Protein AF-A0A958JIK2-F1 (afdb_monomer)

Sequence (113 aa):
IDKKKDEFEKLRSAFDKQQGSLNEDALVQKQEELLQKERDIKRSFKDSQDALRRKNALMVQDLLKEMRRAVAAIGKEEGFTVILEKGSQAVLYADNSIDITDEVVKRFDNQTK

Mean predicted aligned error: 6.17 Å

pLDDT: mean 93.07, std 4.76, range [56.16, 97.88]

Nearest PDB structures (foldseek):
  4kqt-assembly1_A  TM=9.012E-01  e=1.266E-02  Caulobacter vibrioides CB15
  5mto-assembly1_A  TM=7.085E-01  e=3.980E+00  Homo sapiens
  8wjo-assembly1_B  TM=2.866E-01  e=7.594E+00  Saccharomyces cerevisiae S288C

Secondary structure (DSSP, 8-state):
-HHHHHHHHHHHHHHHHHGGGS-HHHHHHHHHHHHHHHHHHHHHHHHHHHHHHHHHHHHHHHHHHHHHHHHHHHHHHTT-S----TTSTT-S---GGG--HHHHHHHHHHHH-

Foldseek 3Di:
DVVLVVVLVVLVVVCVVCVVVDDPVVNVVSVVVSVVSVVVVVVVVVVVVVVVVVVVVVVVVVLVVLLVVLVVVCCVVVVPPDDDDPPPPVDPDDDCVPDCPVVSVVSSVVVVD

Solvent-accessible surface area (backbone atoms only — not comparable to full-atom values): 6710 Å² total; per-residue (Å²): 110,66,70,62,51,53,52,48,53,52,52,49,55,52,44,73,74,42,55,94,77,50,56,71,70,60,46,51,52,52,52,52,51,50,54,50,52,52,51,52,51,55,49,53,50,51,54,49,52,52,49,50,52,52,51,52,52,51,53,51,51,51,50,53,52,53,50,52,49,42,48,52,49,50,30,64,76,74,65,50,91,75,87,80,64,84,79,39,97,89,36,93,77,78,65,74,91,77,62,56,64,70,59,46,51,54,53,42,55,68,73,75,106

Structure (mmCIF, N/CA/C/O backbone):
data_AF-A0A958JIK2-F1
#
_entry.id   AF-A0A958JIK2-F1
#
loop_
_atom_site.group_PDB
_atom_site.id
_atom_site.type_symbol
_atom_site.label_atom_id
_atom_site.label_alt_id
_atom_site.label_comp_id
_atom_site.label_asym_id
_atom_site.label_entity_id
_atom_site.label_seq_id
_atom_site.pdbx_PDB_ins_code
_atom_site.Cartn_x
_atom_site.Cartn_y
_atom_site.Cartn_z
_atom_site.occupancy
_atom_site.B_iso_or_equiv
_atom_site.auth_seq_id
_atom_site.auth_comp_id
_atom_site.auth_asym_id
_atom_site.auth_atom_id
_atom_site.pdbx_PDB_model_num
ATOM 1 N N . ILE A 1 1 ? 11.209 6.727 -14.576 1.00 85.06 1 ILE A N 1
ATOM 2 C CA . ILE A 1 1 ? 11.218 5.526 -15.449 1.00 85.06 1 ILE A CA 1
ATOM 3 C C . ILE A 1 1 ? 10.952 5.931 -16.892 1.00 85.06 1 ILE A C 1
ATOM 5 O O . ILE A 1 1 ? 11.689 5.483 -17.758 1.00 85.06 1 ILE A O 1
ATOM 9 N N . ASP A 1 2 ? 10.022 6.858 -17.128 1.00 88.56 2 ASP A N 1
ATOM 10 C CA . ASP A 1 2 ? 9.653 7.333 -18.472 1.00 88.56 2 ASP A CA 1
ATOM 11 C C . ASP A 1 2 ? 10.837 7.876 -19.273 1.00 88.56 2 ASP A C 1
ATOM 13 O O . ASP A 1 2 ? 11.085 7.393 -20.366 1.00 88.56 2 ASP A O 1
ATOM 17 N N . LYS A 1 3 ? 11.687 8.727 -18.678 1.00 90.12 3 LYS A N 1
ATOM 18 C CA . LYS A 1 3 ? 12.921 9.195 -19.344 1.00 90.12 3 LYS A CA 1
ATOM 19 C C . LYS A 1 3 ? 13.819 8.053 -19.848 1.00 90.12 3 LYS A C 1
ATOM 21 O O . LYS A 1 3 ? 14.296 8.112 -20.972 1.00 90.12 3 LYS A O 1
ATOM 26 N N . LYS A 1 4 ? 14.008 6.992 -19.048 1.00 89.06 4 LYS A N 1
ATOM 27 C CA . LYS A 1 4 ? 14.814 5.821 -19.449 1.00 89.06 4 LYS A CA 1
ATOM 28 C C . LYS A 1 4 ? 14.149 5.046 -20.591 1.00 89.06 4 LYS A C 1
ATOM 30 O O . LYS A 1 4 ? 14.843 4.537 -21.461 1.00 89.06 4 LYS A O 1
ATOM 35 N N . LYS A 1 5 ? 12.815 4.958 -20.582 1.00 90.25 5 LYS A N 1
ATOM 36 C CA . LYS A 1 5 ? 12.029 4.327 -21.649 1.00 90.25 5 LYS A CA 1
ATOM 37 C C . LYS A 1 5 ? 12.120 5.135 -22.947 1.00 90.25 5 LYS A C 1
ATOM 39 O O . LYS A 1 5 ? 12.405 4.557 -23.986 1.00 90.25 5 LYS A O 1
ATOM 44 N N . ASP A 1 6 ? 11.977 6.454 -22.875 1.00 93.12 6 ASP A N 1
ATOM 45 C CA . ASP A 1 6 ? 12.076 7.348 -24.032 1.00 93.12 6 ASP A CA 1
ATOM 46 C C . ASP A 1 6 ? 13.481 7.333 -24.650 1.00 93.12 6 ASP A C 1
ATOM 48 O O . ASP A 1 6 ? 13.634 7.309 -25.871 1.00 93.12 6 ASP A O 1
ATOM 52 N N . GLU A 1 7 ? 14.523 7.329 -23.815 1.00 90.38 7 GLU A N 1
ATOM 53 C CA . GLU A 1 7 ? 15.913 7.178 -24.258 1.00 90.38 7 GLU A CA 1
ATOM 54 C C . GLU A 1 7 ? 16.153 5.820 -24.927 1.00 90.38 7 GLU A C 1
ATOM 56 O O . GLU A 1 7 ? 16.808 5.760 -25.968 1.00 90.38 7 GLU A O 1
ATOM 61 N N . PHE A 1 8 ? 15.596 4.741 -24.370 1.00 93.69 8 PHE A N 1
ATOM 62 C CA . PHE A 1 8 ? 15.681 3.406 -24.957 1.00 93.69 8 PHE A CA 1
ATOM 63 C C . PHE A 1 8 ? 14.982 3.322 -26.318 1.00 93.69 8 PHE A C 1
ATOM 65 O O . PHE A 1 8 ? 15.581 2.823 -27.267 1.00 93.69 8 PHE A O 1
ATOM 72 N N . GLU A 1 9 ? 13.769 3.861 -26.454 1.00 94.00 9 GLU A N 1
ATOM 73 C CA . GLU A 1 9 ? 13.044 3.888 -27.733 1.00 94.00 9 GLU A CA 1
ATOM 74 C C . GLU A 1 9 ? 13.794 4.701 -28.798 1.00 94.00 9 GLU A C 1
ATOM 76 O O . GLU A 1 9 ? 13.901 4.281 -29.952 1.00 94.00 9 GLU A O 1
ATOM 81 N N . LYS A 1 10 ? 14.393 5.839 -28.417 1.00 93.88 10 LYS A N 1
ATOM 82 C CA . LYS A 1 10 ? 15.246 6.628 -29.323 1.00 93.88 10 LYS A CA 1
ATOM 83 C C . LYS A 1 10 ? 16.475 5.844 -29.773 1.00 93.88 10 LYS A C 1
ATOM 85 O O . LYS A 1 10 ? 16.787 5.844 -30.964 1.00 93.88 10 LYS A O 1
ATOM 90 N N . LEU A 1 11 ? 17.162 5.181 -28.842 1.00 91.44 11 LEU A N 1
ATOM 91 C CA . LEU A 1 11 ? 18.355 4.392 -29.143 1.00 91.44 11 LEU A CA 1
ATOM 92 C C . LEU A 1 11 ? 18.022 3.198 -30.043 1.00 91.44 11 LEU A C 1
ATOM 94 O O . LEU A 1 11 ? 18.725 2.956 -31.022 1.00 91.44 11 LEU A O 1
ATOM 98 N N . ARG A 1 12 ? 16.920 2.504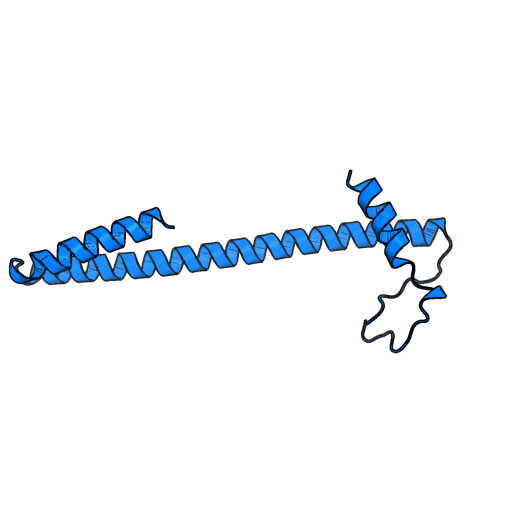 -29.750 1.00 93.31 12 ARG A N 1
ATOM 99 C CA . ARG A 1 12 ? 16.405 1.394 -30.550 1.00 93.31 12 ARG A CA 1
ATOM 100 C C . ARG A 1 12 ? 16.048 1.846 -31.963 1.00 93.31 12 ARG A C 1
ATOM 102 O O . ARG A 1 12 ? 16.538 1.269 -32.922 1.00 93.31 12 ARG A O 1
ATOM 109 N N . SER A 1 13 ? 15.293 2.937 -32.102 1.00 95.12 13 SER A N 1
ATOM 110 C CA . SER A 1 13 ? 14.933 3.484 -33.415 1.00 95.12 13 SER A CA 1
ATOM 111 C C . SER A 1 13 ? 16.158 3.922 -34.228 1.00 95.12 13 SER A C 1
ATOM 113 O O . SER A 1 13 ? 16.200 3.735 -35.444 1.00 95.12 13 SER A O 1
ATOM 115 N N . ALA A 1 14 ? 17.174 4.496 -33.575 1.00 91.62 14 ALA A N 1
ATOM 116 C CA . ALA A 1 14 ? 18.428 4.854 -34.232 1.00 91.62 14 ALA A CA 1
ATOM 117 C C . ALA A 1 14 ? 19.215 3.613 -34.681 1.00 91.62 14 ALA A C 1
ATOM 119 O O . ALA A 1 14 ? 19.739 3.595 -35.795 1.00 91.62 14 ALA A O 1
ATOM 120 N N . PHE A 1 15 ? 19.270 2.574 -33.842 1.00 92.81 15 PHE A N 1
ATOM 121 C CA . PHE A 1 15 ? 19.879 1.291 -34.186 1.00 92.81 15 PHE A CA 1
ATOM 122 C C . PHE A 1 15 ? 19.174 0.638 -35.378 1.00 92.81 15 PHE A C 1
ATOM 124 O O . PHE A 1 15 ? 19.840 0.320 -36.360 1.00 92.81 15 PHE A O 1
ATOM 131 N N . ASP A 1 16 ? 17.842 0.552 -35.357 1.00 92.56 16 ASP A N 1
ATOM 132 C CA . ASP A 1 16 ? 17.050 -0.076 -36.419 1.00 92.56 16 ASP A CA 1
ATOM 133 C C . ASP A 1 16 ? 17.292 0.572 -37.795 1.00 92.56 16 ASP A C 1
ATOM 135 O O . ASP A 1 16 ? 17.322 -0.123 -38.811 1.00 92.56 16 ASP A O 1
ATOM 139 N N . LYS A 1 17 ? 17.519 1.895 -37.827 1.00 93.88 17 LYS A N 1
ATOM 140 C CA . LYS A 1 17 ? 17.830 2.660 -39.049 1.00 93.88 17 LYS A CA 1
ATOM 141 C C . LYS A 1 17 ? 19.271 2.497 -39.533 1.00 93.88 17 LYS A C 1
ATOM 143 O O . LYS A 1 17 ? 19.518 2.626 -40.727 1.00 93.88 17 LYS A O 1
ATOM 148 N N . GLN A 1 18 ? 20.222 2.285 -38.624 1.00 91.69 18 GLN A N 1
ATOM 149 C CA . GLN A 1 18 ? 21.658 2.291 -38.931 1.00 91.69 18 GLN A CA 1
ATOM 150 C C . GLN A 1 18 ? 22.276 0.892 -39.005 1.00 91.69 18 GLN A C 1
ATOM 152 O O . GLN A 1 18 ? 23.386 0.765 -39.517 1.00 91.69 18 GLN A O 1
ATOM 157 N N . GLN A 1 19 ? 21.585 -0.151 -38.535 1.00 88.94 19 GLN A N 1
ATOM 158 C CA . GLN A 1 19 ? 22.131 -1.507 -38.406 1.00 88.94 19 GLN A CA 1
ATOM 159 C C . GLN A 1 19 ? 22.750 -2.055 -39.701 1.00 88.94 19 GLN A C 1
ATOM 161 O O . GLN A 1 19 ? 23.801 -2.678 -39.645 1.00 88.94 19 GLN A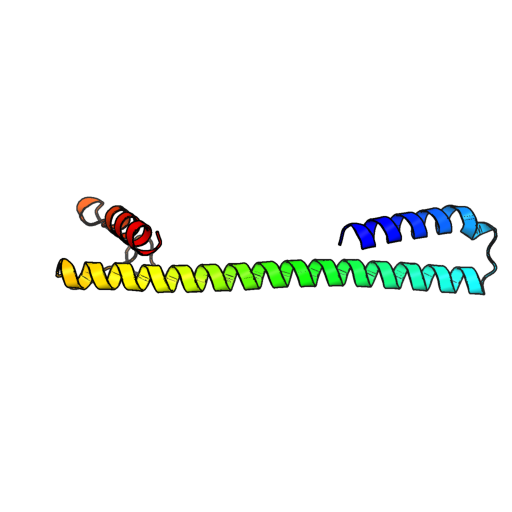 O 1
ATOM 166 N N . GLY A 1 20 ? 22.171 -1.747 -40.869 1.00 90.56 20 GLY A N 1
ATOM 167 C CA . GLY A 1 20 ? 22.686 -2.190 -42.174 1.00 90.56 20 GLY A CA 1
ATOM 168 C C . GLY A 1 20 ? 23.980 -1.502 -42.630 1.00 90.56 20 GLY A C 1
ATOM 169 O O . GLY A 1 20 ? 24.546 -1.888 -43.645 1.00 90.56 20 GLY A O 1
ATOM 170 N N . SER A 1 21 ? 24.437 -0.481 -41.900 1.00 91.38 21 SER A N 1
ATOM 171 C CA . SER A 1 21 ? 25.683 0.259 -42.160 1.00 91.38 21 SER A CA 1
ATOM 172 C C . SER A 1 21 ? 26.773 0.011 -41.110 1.00 91.38 21 SER A C 1
ATOM 174 O O . SER A 1 21 ? 27.860 0.575 -41.213 1.00 91.38 21 SER A O 1
ATOM 176 N N . LEU A 1 22 ? 26.489 -0.806 -40.089 1.00 90.50 22 LEU A N 1
ATOM 177 C CA . LEU A 1 22 ? 27.439 -1.143 -39.029 1.00 90.50 22 LEU A CA 1
ATOM 178 C C . LEU A 1 22 ? 28.296 -2.346 -39.434 1.00 90.50 22 LEU A C 1
ATOM 180 O O . LEU A 1 22 ? 27.839 -3.230 -40.154 1.00 90.50 22 LEU A O 1
ATOM 184 N N . ASN A 1 23 ? 29.531 -2.393 -38.932 1.00 93.69 23 ASN A N 1
ATOM 185 C CA . ASN A 1 23 ? 30.321 -3.620 -38.957 1.00 93.69 23 ASN A CA 1
ATOM 186 C C . ASN A 1 23 ? 29.838 -4.594 -37.863 1.00 93.69 23 ASN A C 1
ATOM 188 O O . ASN A 1 23 ? 29.052 -4.226 -36.987 1.00 93.69 23 ASN A O 1
ATOM 192 N N . GLU A 1 24 ? 30.310 -5.837 -37.922 1.00 92.12 24 GLU A N 1
ATOM 193 C CA . GLU A 1 24 ? 29.869 -6.916 -37.031 1.00 92.12 24 GLU A CA 1
ATOM 194 C C . GLU A 1 24 ? 30.102 -6.586 -35.547 1.00 92.12 24 GLU A C 1
ATOM 196 O O . GLU A 1 24 ? 29.167 -6.656 -34.750 1.00 92.12 24 GLU A O 1
ATOM 201 N N . ASP A 1 25 ? 31.293 -6.096 -35.195 1.00 93.44 25 ASP A N 1
ATOM 202 C CA . ASP A 1 25 ? 31.633 -5.725 -33.816 1.00 93.44 25 ASP A CA 1
ATOM 203 C C . ASP A 1 25 ? 30.729 -4.611 -33.261 1.00 93.44 25 ASP A C 1
ATOM 205 O O . ASP A 1 25 ? 30.223 -4.710 -32.140 1.00 93.44 25 ASP A O 1
ATOM 209 N N . ALA A 1 26 ? 30.476 -3.549 -34.037 1.00 92.31 26 ALA A N 1
ATOM 210 C CA . ALA A 1 26 ? 29.609 -2.455 -33.598 1.00 92.31 26 ALA A CA 1
ATOM 211 C C . ALA A 1 26 ? 28.139 -2.885 -33.506 1.00 92.31 26 ALA A C 1
ATOM 213 O O . ALA A 1 26 ? 27.390 -2.370 -32.670 1.00 92.31 26 ALA A O 1
ATOM 214 N N . LEU A 1 27 ? 27.713 -3.816 -34.360 1.00 92.81 27 LEU A N 1
ATOM 215 C CA . LEU A 1 27 ? 26.369 -4.378 -34.332 1.00 92.81 27 LEU A CA 1
ATOM 216 C C . LEU A 1 27 ? 26.158 -5.222 -33.069 1.00 92.81 27 LEU A C 1
ATOM 218 O O . LEU A 1 27 ? 25.156 -5.020 -32.380 1.00 92.81 27 LEU A O 1
ATOM 222 N N . VAL A 1 28 ? 27.118 -6.081 -32.716 1.00 94.44 28 VAL A N 1
ATOM 223 C CA . VAL A 1 28 ? 27.091 -6.869 -31.472 1.00 94.44 28 VAL A CA 1
ATOM 224 C C . VAL A 1 28 ? 27.073 -5.951 -30.248 1.00 94.44 28 VAL A C 1
ATOM 226 O O . VAL A 1 28 ? 26.170 -6.064 -29.419 1.00 94.44 28 VAL A O 1
ATOM 229 N N . GLN A 1 29 ? 27.982 -4.973 -30.168 1.00 93.62 29 GLN A N 1
ATOM 230 C CA . GLN A 1 29 ? 28.035 -4.041 -29.034 1.00 93.62 29 GLN A CA 1
ATOM 231 C C . GLN A 1 29 ? 26.726 -3.265 -28.840 1.00 93.62 29 GLN A C 1
ATOM 233 O O . GLN A 1 29 ? 26.238 -3.139 -27.715 1.00 93.62 29 GLN A O 1
ATOM 238 N N . LYS A 1 30 ? 26.116 -2.763 -29.924 1.00 92.44 30 LYS A N 1
ATOM 239 C CA . LYS A 1 30 ? 24.837 -2.042 -29.825 1.00 92.44 30 LYS A CA 1
ATOM 240 C C . LYS A 1 30 ? 23.680 -2.948 -29.404 1.00 92.44 30 LYS A C 1
ATOM 242 O O . LYS A 1 30 ? 22.813 -2.500 -28.652 1.00 92.44 30 LYS A O 1
ATOM 247 N N . GLN A 1 31 ? 23.650 -4.202 -29.855 1.00 92.44 31 GLN A N 1
ATOM 248 C CA . GLN A 1 31 ? 22.643 -5.164 -29.398 1.00 92.44 31 GLN A CA 1
ATOM 249 C C . GLN A 1 31 ? 22.797 -5.466 -27.907 1.00 92.44 31 GLN A C 1
ATOM 251 O O . GLN A 1 31 ? 21.806 -5.453 -27.175 1.00 92.44 31 GLN A O 1
ATOM 256 N N . GLU A 1 32 ? 24.025 -5.678 -27.436 1.00 95.12 32 GLU A N 1
ATOM 257 C CA . GLU A 1 32 ? 24.304 -5.890 -26.015 1.00 95.12 32 GLU A CA 1
ATOM 258 C C . GLU A 1 32 ? 23.904 -4.679 -25.164 1.00 95.12 32 GLU A C 1
ATOM 260 O O . GLU A 1 32 ? 23.265 -4.846 -24.121 1.00 95.12 32 GLU A O 1
ATOM 265 N N . GLU A 1 33 ? 24.203 -3.461 -25.628 1.00 93.25 33 GLU A N 1
ATOM 266 C CA . GLU A 1 33 ? 23.804 -2.221 -24.958 1.00 93.25 33 GLU A CA 1
ATOM 267 C C . GLU A 1 33 ? 22.275 -2.102 -24.853 1.00 93.25 33 GLU A C 1
ATOM 269 O O . GLU A 1 33 ? 21.745 -1.792 -23.779 1.00 93.25 33 GLU A O 1
ATOM 274 N N . LEU A 1 34 ? 21.549 -2.376 -25.942 1.00 94.81 34 LEU A N 1
ATOM 275 C CA . LEU A 1 34 ? 20.085 -2.360 -25.954 1.00 94.81 34 LEU A CA 1
ATOM 276 C C . LEU A 1 34 ? 19.511 -3.399 -24.986 1.00 94.81 34 LEU A C 1
ATOM 278 O O . LEU A 1 34 ? 18.660 -3.062 -24.160 1.00 94.81 34 LEU A O 1
ATOM 282 N N . LEU A 1 35 ? 20.011 -4.636 -25.022 1.00 95.25 35 LEU A N 1
ATOM 283 C CA . LEU A 1 35 ? 19.583 -5.697 -24.108 1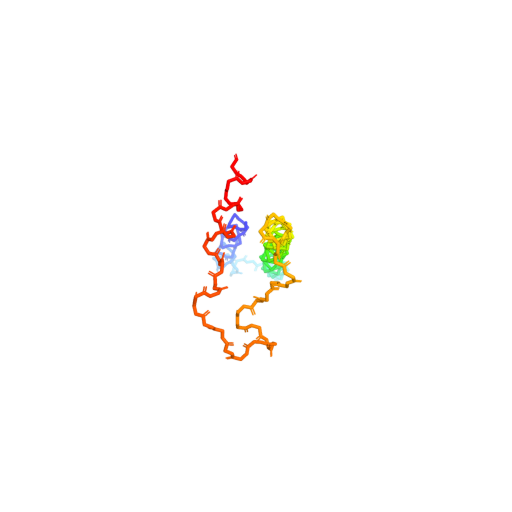.00 95.25 35 LEU A CA 1
ATOM 284 C C . LEU A 1 35 ? 19.854 -5.330 -22.644 1.00 95.25 35 LEU A C 1
ATOM 286 O O . LEU A 1 35 ? 19.019 -5.585 -21.772 1.00 95.25 35 LEU A O 1
ATOM 290 N N . GLN A 1 36 ? 21.003 -4.717 -22.356 1.00 95.38 36 GLN A N 1
ATOM 291 C CA . GLN A 1 36 ? 21.340 -4.258 -21.012 1.00 95.38 36 GLN A CA 1
ATOM 292 C C . GLN A 1 36 ? 20.382 -3.156 -20.542 1.00 95.38 36 GLN A C 1
ATOM 294 O O . GLN A 1 36 ? 19.804 -3.275 -19.459 1.00 95.38 36 GLN A O 1
ATOM 299 N N . LYS A 1 37 ? 20.133 -2.134 -21.369 1.00 94.06 37 LYS A N 1
ATOM 300 C CA . LYS A 1 37 ? 19.189 -1.053 -21.040 1.00 94.06 37 LYS A CA 1
ATOM 301 C C . LYS A 1 37 ? 17.769 -1.571 -20.835 1.00 94.06 37 LYS A C 1
ATOM 303 O O . LYS A 1 37 ? 17.096 -1.139 -19.899 1.00 94.06 37 LYS A O 1
ATOM 308 N N . GLU A 1 38 ? 17.316 -2.518 -21.654 1.00 93.88 38 GLU A N 1
ATOM 309 C CA . GLU A 1 38 ? 15.996 -3.128 -21.498 1.00 93.88 38 GLU A CA 1
ATOM 310 C C . GLU A 1 38 ? 15.872 -3.855 -20.148 1.00 93.88 38 GLU A C 1
ATOM 312 O O . GLU A 1 38 ? 14.885 -3.673 -19.423 1.00 93.88 38 GLU A O 1
ATOM 317 N N . ARG A 1 39 ? 16.889 -4.643 -19.767 1.00 95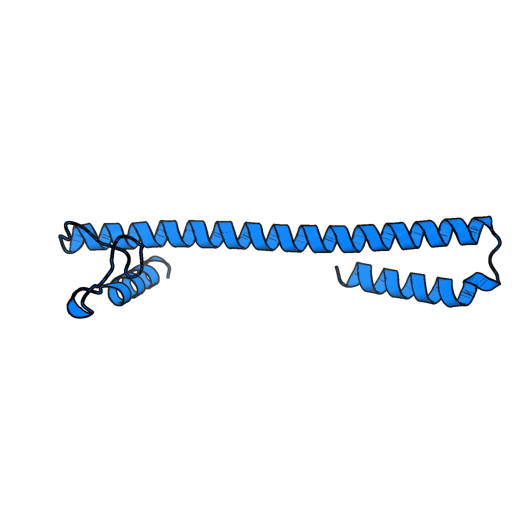.81 39 ARG A N 1
ATOM 318 C CA . ARG A 1 39 ? 16.938 -5.312 -18.455 1.00 95.81 39 ARG A CA 1
ATOM 319 C C . ARG A 1 39 ? 16.914 -4.310 -17.305 1.00 95.81 39 ARG A C 1
ATOM 321 O O . ARG A 1 39 ? 16.176 -4.519 -16.340 1.00 95.81 39 ARG A O 1
ATOM 328 N N . ASP A 1 40 ? 17.672 -3.225 -17.411 1.00 94.88 40 ASP A N 1
ATOM 329 C CA . ASP A 1 40 ? 17.752 -2.200 -16.369 1.00 94.88 40 ASP A CA 1
ATOM 330 C C . ASP A 1 40 ? 16.435 -1.434 -16.205 1.00 94.88 40 ASP A C 1
ATOM 332 O O . ASP A 1 40 ? 16.024 -1.136 -15.079 1.00 94.88 40 ASP A O 1
ATOM 336 N N . ILE A 1 41 ? 15.720 -1.166 -17.302 1.00 94.56 41 ILE A N 1
ATOM 337 C CA . ILE A 1 41 ? 14.376 -0.573 -17.261 1.00 94.56 41 ILE A CA 1
ATOM 338 C C . ILE A 1 41 ? 13.396 -1.522 -16.568 1.00 94.56 41 ILE A C 1
ATOM 340 O O . ILE A 1 41 ? 12.701 -1.101 -15.639 1.00 94.56 41 ILE A O 1
ATOM 344 N N . LYS A 1 42 ? 13.368 -2.803 -16.966 1.00 94.19 42 LYS A N 1
ATOM 345 C CA . LYS A 1 42 ? 12.499 -3.820 -16.345 1.00 94.19 42 LYS A CA 1
ATOM 346 C C . LYS A 1 42 ? 12.779 -3.956 -14.847 1.00 94.19 42 LYS A C 1
ATOM 348 O O . LYS A 1 42 ? 11.838 -3.970 -14.052 1.00 94.19 42 LYS A O 1
ATOM 353 N N . ARG A 1 43 ? 14.058 -3.992 -14.454 1.00 95.94 43 ARG A N 1
ATOM 354 C CA . ARG A 1 43 ? 14.483 -4.032 -13.047 1.00 95.94 43 ARG A CA 1
ATOM 355 C C . ARG A 1 43 ? 14.013 -2.791 -12.290 1.00 95.94 43 ARG A C 1
ATOM 357 O O . ARG A 1 43 ? 13.312 -2.921 -11.297 1.00 95.94 43 ARG A O 1
ATOM 364 N N . SER A 1 44 ? 14.303 -1.597 -12.807 1.00 95.31 44 SER A N 1
ATOM 365 C CA . SER A 1 44 ? 13.922 -0.331 -12.169 1.00 95.31 44 SER A CA 1
ATOM 366 C C . SER A 1 44 ? 12.408 -0.197 -11.980 1.00 95.31 44 SER A C 1
ATOM 368 O O . SER A 1 44 ? 11.963 0.363 -10.976 1.00 95.31 44 SER A O 1
ATOM 370 N N . PHE A 1 45 ? 11.615 -0.702 -12.927 1.00 94.00 45 PHE A N 1
ATOM 371 C CA . PHE A 1 45 ? 10.160 -0.726 -12.823 1.00 94.00 45 PHE A CA 1
ATOM 372 C C . PHE A 1 45 ? 9.676 -1.681 -11.731 1.00 94.00 45 PHE A C 1
ATOM 374 O O . PHE A 1 45 ? 8.859 -1.282 -10.900 1.00 94.00 45 PHE A O 1
ATOM 381 N N . LYS A 1 46 ? 10.216 -2.905 -11.686 1.00 96.25 46 LYS A N 1
ATOM 382 C CA . LYS A 1 46 ? 9.910 -3.876 -10.629 1.00 96.25 46 LYS A CA 1
ATOM 383 C C . LYS A 1 46 ? 10.280 -3.333 -9.247 1.00 96.25 46 LYS A C 1
ATOM 385 O O . LYS A 1 46 ? 9.440 -3.338 -8.355 1.00 96.25 46 LYS A O 1
ATOM 390 N N . ASP A 1 47 ? 11.483 -2.784 -9.101 1.00 96.69 47 ASP A N 1
ATOM 391 C CA . ASP A 1 47 ? 11.963 -2.231 -7.831 1.00 96.69 47 ASP A CA 1
ATOM 392 C C . ASP A 1 47 ? 11.068 -1.084 -7.345 1.00 96.69 47 ASP A C 1
ATOM 394 O O . ASP A 1 47 ? 10.759 -0.991 -6.156 1.00 96.69 47 ASP A O 1
ATOM 398 N N . SER A 1 48 ? 10.600 -0.238 -8.269 1.00 96.06 48 SER A N 1
ATOM 399 C CA . SER A 1 48 ? 9.678 0.858 -7.950 1.00 96.06 48 SER A CA 1
ATOM 400 C C . SER A 1 48 ? 8.300 0.345 -7.532 1.00 96.06 48 SER A C 1
ATOM 402 O O . SER A 1 48 ? 7.735 0.849 -6.563 1.00 96.06 48 SER A O 1
ATOM 404 N N . GLN A 1 49 ? 7.766 -0.678 -8.208 1.00 95.75 49 GLN A N 1
ATOM 405 C CA . GLN A 1 49 ? 6.518 -1.322 -7.789 1.00 95.75 49 GLN A CA 1
ATOM 406 C C . GLN A 1 49 ? 6.642 -1.960 -6.406 1.00 95.75 49 GLN A C 1
ATOM 408 O O . GLN A 1 49 ? 5.760 -1.783 -5.568 1.00 95.75 49 GLN A O 1
ATOM 413 N N . ASP A 1 50 ? 7.737 -2.670 -6.144 1.00 97.69 50 ASP A N 1
ATOM 414 C CA . ASP A 1 50 ? 7.963 -3.321 -4.857 1.00 97.69 50 ASP A CA 1
ATOM 415 C C . ASP A 1 50 ? 8.153 -2.287 -3.738 1.00 97.69 50 ASP A C 1
ATOM 417 O O . ASP A 1 50 ? 7.635 -2.464 -2.635 1.00 97.69 50 ASP A O 1
ATOM 421 N N . ALA A 1 51 ? 8.831 -1.170 -4.016 1.00 97.19 51 ALA A N 1
ATOM 422 C CA . ALA A 1 51 ? 8.947 -0.056 -3.079 1.00 97.19 51 ALA A CA 1
ATOM 423 C C . ALA A 1 51 ? 7.583 0.578 -2.761 1.00 97.19 51 ALA A C 1
ATOM 425 O O . ALA A 1 51 ? 7.286 0.812 -1.589 1.00 97.19 51 ALA A O 1
ATOM 426 N N . LEU A 1 52 ? 6.734 0.801 -3.772 1.00 97.50 52 LEU A N 1
ATOM 427 C CA . LEU A 1 52 ? 5.370 1.304 -3.579 1.00 97.50 52 LEU A CA 1
ATOM 428 C C . LEU A 1 52 ? 4.517 0.332 -2.760 1.00 97.50 52 LEU A C 1
ATOM 430 O O . LEU A 1 52 ? 3.862 0.750 -1.809 1.00 97.50 52 LEU A O 1
ATOM 434 N N . ARG A 1 53 ? 4.568 -0.969 -3.072 1.00 97.50 53 ARG A N 1
ATOM 435 C CA . ARG A 1 53 ? 3.864 -2.011 -2.308 1.00 97.50 53 ARG A CA 1
ATOM 436 C C . ARG A 1 53 ? 4.294 -2.024 -0.844 1.00 97.50 53 ARG A C 1
ATOM 438 O O . ARG A 1 53 ? 3.436 -2.026 0.032 1.00 97.50 53 ARG A O 1
ATOM 445 N N . ARG A 1 54 ? 5.605 -1.979 -0.572 1.00 97.88 54 ARG A N 1
ATOM 446 C CA . ARG A 1 54 ? 6.137 -1.911 0.800 1.00 97.88 54 ARG A CA 1
ATOM 447 C C . ARG A 1 54 ? 5.683 -0.649 1.525 1.00 97.88 54 ARG A C 1
ATOM 449 O O . ARG A 1 54 ? 5.244 -0.740 2.665 1.00 97.88 54 ARG A O 1
ATOM 456 N N . LYS A 1 55 ? 5.754 0.512 0.870 1.00 97.62 55 LYS A N 1
ATOM 457 C CA . LYS A 1 55 ? 5.313 1.780 1.461 1.00 97.62 55 LYS A CA 1
ATOM 458 C C . LYS A 1 55 ? 3.824 1.744 1.809 1.00 97.62 55 LYS A C 1
ATOM 460 O O . LYS A 1 55 ? 3.467 2.091 2.927 1.00 97.62 55 LYS A O 1
ATOM 465 N N . ASN A 1 56 ? 2.982 1.263 0.897 1.00 96.38 56 ASN A N 1
ATOM 466 C CA . ASN A 1 56 ? 1.551 1.113 1.150 1.00 96.38 56 ASN A CA 1
ATOM 467 C C . ASN A 1 56 ? 1.281 0.150 2.313 1.00 96.38 56 ASN A C 1
ATOM 469 O O . ASN A 1 56 ? 0.471 0.465 3.175 1.00 96.38 56 ASN A O 1
ATOM 473 N N . ALA A 1 57 ? 1.985 -0.985 2.377 1.00 97.38 57 ALA A N 1
ATOM 474 C CA . ALA A 1 57 ? 1.836 -1.939 3.475 1.00 97.38 57 ALA A CA 1
ATOM 475 C C . ALA A 1 57 ? 2.192 -1.320 4.837 1.00 97.38 57 ALA A C 1
ATOM 477 O O . ALA A 1 57 ? 1.446 -1.501 5.795 1.00 97.38 57 ALA A O 1
ATOM 478 N N . LEU A 1 58 ? 3.284 -0.551 4.911 1.00 97.12 58 LEU A N 1
ATOM 479 C CA . LEU A 1 58 ? 3.681 0.158 6.132 1.00 97.12 58 LEU A CA 1
ATOM 480 C C . LEU A 1 58 ? 2.649 1.217 6.538 1.00 97.12 58 LEU A C 1
ATOM 482 O O . LEU A 1 58 ? 2.240 1.253 7.692 1.00 97.12 58 LEU A O 1
ATOM 486 N N . MET A 1 59 ? 2.167 2.025 5.589 1.00 96.19 59 MET A N 1
ATOM 487 C CA . MET A 1 59 ? 1.147 3.045 5.870 1.00 96.19 59 MET A CA 1
ATOM 488 C C . MET A 1 59 ? -0.168 2.425 6.356 1.00 96.19 59 MET A C 1
ATOM 490 O O . MET A 1 59 ? -0.769 2.922 7.303 1.00 96.19 59 MET A O 1
ATOM 494 N N . VAL A 1 60 ? -0.600 1.314 5.750 1.00 95.50 60 VAL A N 1
ATOM 495 C CA . VAL A 1 60 ? -1.779 0.564 6.209 1.00 95.50 60 VAL A CA 1
ATOM 496 C C . VAL A 1 60 ? -1.543 -0.016 7.603 1.00 95.50 60 VAL A C 1
ATOM 498 O O . VAL A 1 60 ? -2.434 0.042 8.445 1.00 95.50 60 VAL A O 1
ATOM 501 N N . GLN A 1 61 ? -0.354 -0.552 7.882 1.00 96.50 61 GLN A N 1
ATOM 502 C CA . GLN A 1 61 ? -0.023 -1.084 9.203 1.00 96.50 61 GLN A CA 1
ATOM 503 C C . GLN A 1 61 ? -0.074 -0.000 10.289 1.00 96.50 61 GLN A C 1
ATOM 505 O O . GLN A 1 61 ? -0.626 -0.246 11.365 1.00 96.50 61 GLN A O 1
ATOM 510 N N . ASP A 1 62 ? 0.472 1.183 10.013 1.00 94.44 62 ASP A N 1
ATOM 511 C CA . ASP A 1 62 ? 0.439 2.315 10.940 1.00 94.44 62 ASP A CA 1
ATOM 512 C C . ASP A 1 62 ? -0.996 2.808 11.162 1.00 94.44 62 ASP A C 1
ATOM 514 O O . ASP A 1 62 ? -1.421 2.938 12.311 1.00 94.44 62 ASP A O 1
ATOM 518 N N . LEU A 1 63 ? -1.789 2.938 10.093 1.00 93.62 63 LEU A N 1
ATOM 519 C CA . LEU A 1 63 ? -3.216 3.261 10.177 1.00 93.62 63 LEU A CA 1
ATOM 520 C C . LEU A 1 63 ? -3.980 2.260 11.060 1.00 93.62 63 LEU A C 1
ATOM 522 O O . LEU A 1 63 ? -4.714 2.649 11.966 1.00 93.62 63 LEU A O 1
ATOM 526 N N . LEU A 1 64 ? -3.777 0.954 10.848 1.00 92.44 64 LEU A N 1
ATOM 527 C CA . LEU A 1 64 ? -4.409 -0.092 11.660 1.00 92.44 64 LEU A CA 1
ATOM 528 C C . LEU A 1 64 ? -4.002 0.004 13.136 1.00 92.44 64 LEU A C 1
ATOM 530 O O . LEU A 1 64 ? -4.804 -0.290 14.025 1.00 92.44 64 LEU A O 1
ATOM 534 N N . LYS A 1 65 ? -2.757 0.395 13.423 1.00 94.12 65 LYS A N 1
ATOM 535 C CA . LYS A 1 65 ? -2.268 0.583 14.793 1.00 94.12 65 LYS A CA 1
ATOM 536 C C . LYS A 1 65 ? -2.952 1.768 15.470 1.00 94.12 65 LYS A C 1
ATOM 538 O O . LYS A 1 65 ? -3.326 1.653 16.637 1.00 94.12 65 LYS A O 1
ATOM 543 N N . GLU A 1 66 ? -3.119 2.880 14.766 1.00 92.50 66 GLU A N 1
ATOM 544 C CA . GLU A 1 66 ? -3.832 4.049 15.282 1.00 92.50 66 GLU A CA 1
ATOM 545 C C . GLU A 1 66 ? -5.323 3.752 15.476 1.00 92.50 66 GLU A C 1
ATOM 547 O O . GLU A 1 66 ? -5.865 4.014 16.549 1.00 92.50 66 GLU A O 1
ATOM 552 N N . MET A 1 67 ? -5.955 3.064 14.525 1.00 92.81 67 MET A N 1
ATOM 553 C CA . MET A 1 67 ? -7.345 2.624 14.651 1.00 92.81 67 MET A CA 1
ATOM 554 C C . MET A 1 67 ? -7.552 1.708 15.867 1.00 92.81 67 MET A C 1
ATOM 556 O O . MET A 1 67 ? -8.496 1.895 16.631 1.00 92.81 67 MET A O 1
ATOM 560 N N . ARG A 1 68 ? -6.632 0.767 16.137 1.00 93.00 68 ARG A N 1
ATOM 561 C CA . ARG A 1 68 ? -6.682 -0.062 17.359 1.00 93.00 68 ARG A CA 1
ATOM 562 C C . ARG A 1 68 ? -6.590 0.766 18.642 1.00 93.00 68 ARG A C 1
ATOM 564 O O . ARG A 1 68 ? -7.196 0.387 19.642 1.00 93.00 68 ARG A O 1
ATOM 571 N N . ARG A 1 69 ? -5.842 1.875 18.641 1.00 92.88 69 ARG A N 1
ATOM 572 C CA . ARG A 1 69 ? -5.787 2.790 19.794 1.00 92.88 69 ARG A CA 1
ATOM 573 C C . ARG A 1 69 ? -7.117 3.508 19.990 1.00 92.88 69 ARG A C 1
ATOM 575 O O . ARG A 1 69 ? -7.580 3.561 21.125 1.00 92.88 69 ARG A O 1
ATOM 582 N N . ALA A 1 70 ? -7.739 3.985 18.911 1.00 93.19 70 ALA A N 1
ATOM 583 C CA . ALA A 1 70 ? -9.061 4.606 18.967 1.00 93.19 70 ALA A CA 1
ATOM 584 C C . ALA A 1 70 ? -10.120 3.628 19.507 1.00 93.19 70 ALA A C 1
ATOM 586 O O . ALA A 1 70 ? -10.828 3.952 20.458 1.00 93.19 70 ALA A O 1
ATOM 587 N N . VAL A 1 71 ? -10.146 2.390 18.997 1.00 95.75 71 VAL A N 1
ATOM 588 C CA . VAL A 1 71 ? -11.029 1.318 19.495 1.00 95.75 71 VAL A CA 1
ATOM 589 C C . VAL A 1 71 ? -10.795 1.042 20.984 1.00 95.75 71 VAL A C 1
ATOM 591 O O . VAL A 1 71 ? -11.748 0.924 21.748 1.00 95.75 71 VAL A O 1
ATOM 594 N N . ALA A 1 72 ? -9.536 0.970 21.430 1.00 94.56 72 ALA A N 1
ATOM 595 C CA . ALA A 1 72 ? -9.218 0.735 22.838 1.00 94.56 72 ALA A CA 1
ATOM 596 C C . ALA A 1 72 ? -9.624 1.904 23.755 1.00 94.56 72 ALA A C 1
ATOM 598 O O . ALA A 1 72 ? -9.992 1.665 24.905 1.00 94.56 72 ALA A O 1
ATOM 599 N N . ALA A 1 73 ? -9.545 3.148 23.273 1.00 93.81 73 ALA A N 1
ATOM 600 C CA . ALA A 1 73 ? -10.009 4.322 24.009 1.00 93.81 73 ALA A CA 1
ATOM 601 C C . ALA A 1 73 ? -11.533 4.285 24.190 1.00 93.81 73 ALA A C 1
ATOM 603 O O . ALA A 1 73 ? -12.002 4.338 25.324 1.00 93.81 73 ALA A O 1
ATOM 604 N N . ILE A 1 74 ? -12.278 4.052 23.104 1.00 94.81 74 ILE A N 1
ATOM 605 C CA . ILE A 1 74 ? -13.742 3.882 23.134 1.00 94.81 74 ILE A CA 1
ATOM 606 C C . ILE A 1 74 ? -14.133 2.746 24.077 1.00 94.81 74 ILE A C 1
ATOM 608 O O . ILE A 1 74 ? -14.995 2.920 24.933 1.00 94.81 74 ILE A O 1
ATOM 612 N N . GLY A 1 75 ? -13.440 1.607 23.979 1.00 96.00 75 GLY A N 1
ATOM 613 C CA . GLY A 1 75 ? -13.654 0.455 24.850 1.00 96.00 75 GLY A CA 1
ATOM 614 C C . GLY A 1 75 ? -13.614 0.808 26.338 1.00 96.00 75 GLY A C 1
ATOM 615 O O . GLY A 1 75 ? -14.471 0.378 27.103 1.00 96.00 75 GLY A O 1
ATOM 616 N N . LYS A 1 76 ? -12.640 1.630 26.742 1.00 95.81 76 LYS A N 1
ATOM 617 C CA . LYS A 1 76 ? -12.487 2.080 28.131 1.00 95.81 76 LYS A CA 1
ATOM 618 C C . LYS A 1 76 ? -13.503 3.148 28.525 1.00 95.81 76 LYS A C 1
ATOM 620 O O . LYS A 1 76 ? -14.014 3.093 29.637 1.00 95.81 76 LYS A O 1
ATOM 625 N N . GLU A 1 77 ? -13.759 4.114 27.647 1.00 95.00 77 GLU A N 1
ATOM 626 C CA . GLU A 1 77 ? -14.650 5.249 27.913 1.00 95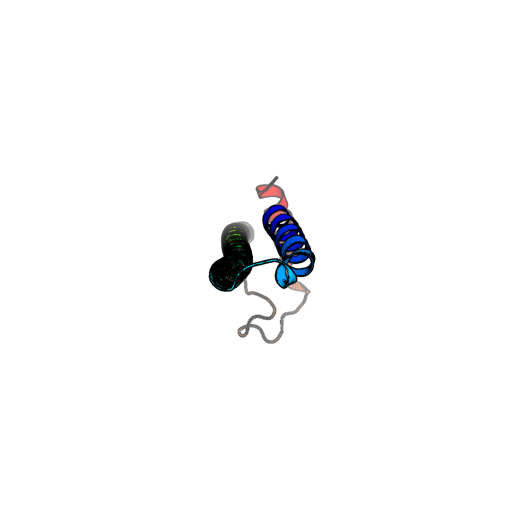.00 77 GLU A CA 1
ATOM 627 C C . GLU A 1 77 ? -16.115 4.816 28.032 1.00 95.00 77 GLU A C 1
ATOM 629 O O . GLU A 1 77 ? -16.828 5.303 28.904 1.00 95.00 77 GLU A O 1
ATOM 634 N N . GLU A 1 78 ? -16.546 3.867 27.202 1.00 94.50 78 GLU A N 1
ATOM 635 C CA . GLU A 1 78 ? -17.930 3.377 27.170 1.00 94.50 78 GLU A CA 1
ATOM 636 C C . GLU A 1 78 ? -18.136 2.085 27.973 1.00 94.50 78 GLU A C 1
ATOM 638 O O . GLU A 1 78 ? -19.254 1.588 28.092 1.00 94.50 78 GLU A O 1
ATOM 643 N N . GLY A 1 79 ? -17.068 1.543 28.567 1.00 96.31 79 GLY A N 1
ATOM 644 C CA . GLY A 1 79 ? -17.146 0.372 29.441 1.00 96.31 79 GLY A CA 1
ATOM 645 C C . GLY A 1 79 ? -17.371 -0.952 28.705 1.00 96.31 79 GLY A C 1
ATOM 646 O O . GLY A 1 79 ? -17.876 -1.906 29.301 1.00 96.31 79 GLY A O 1
ATOM 647 N N . PHE A 1 80 ? -16.985 -1.051 27.430 1.00 96.56 80 PHE A N 1
ATOM 648 C CA . PHE A 1 80 ? -17.037 -2.315 26.702 1.00 96.56 80 PHE A CA 1
ATOM 649 C C . PHE A 1 80 ? -16.070 -3.333 27.307 1.00 96.56 80 PHE A C 1
ATOM 651 O O . PHE A 1 80 ? -14.878 -3.079 27.482 1.00 96.56 80 PHE A O 1
ATOM 658 N N . THR A 1 81 ? -16.571 -4.539 27.564 1.00 95.69 81 THR A N 1
ATOM 659 C CA . THR A 1 81 ? -15.732 -5.658 28.019 1.00 95.69 81 THR A CA 1
ATOM 660 C C . THR A 1 81 ? -14.941 -6.282 26.867 1.00 95.69 81 THR A C 1
ATOM 662 O O . THR A 1 81 ? -13.835 -6.780 27.068 1.00 95.69 81 THR A O 1
ATOM 665 N N . VAL A 1 82 ? -15.496 -6.252 25.651 1.00 94.88 82 VAL A N 1
ATOM 666 C CA . VAL A 1 82 ? -14.871 -6.772 24.432 1.00 94.88 82 VAL A CA 1
ATOM 667 C C . VAL A 1 82 ? -15.423 -6.044 23.206 1.00 94.88 82 VAL A C 1
ATOM 669 O O . VAL A 1 82 ? -16.605 -5.713 23.163 1.00 94.88 82 VAL A O 1
ATOM 672 N N . ILE A 1 83 ? -14.569 -5.817 22.207 1.00 95.31 83 ILE A N 1
ATOM 673 C CA . ILE A 1 83 ? -14.948 -5.325 20.877 1.00 95.31 83 ILE A CA 1
ATOM 674 C C . ILE A 1 83 ? -14.444 -6.353 19.861 1.00 95.31 83 ILE A C 1
ATOM 676 O O . ILE A 1 83 ? -13.279 -6.753 19.915 1.00 95.31 83 ILE A O 1
ATOM 680 N N . LEU A 1 84 ? -15.322 -6.805 18.964 1.00 94.81 84 LEU A N 1
ATOM 681 C CA . LEU A 1 84 ? -15.037 -7.846 17.975 1.00 94.81 84 LEU A CA 1
ATOM 682 C C . LEU A 1 84 ? -15.188 -7.297 16.557 1.00 94.81 84 LEU A C 1
ATOM 684 O O . LEU A 1 84 ? -16.088 -6.512 16.275 1.00 94.81 84 LEU A O 1
ATOM 688 N N . GLU A 1 85 ? -14.318 -7.741 15.654 1.00 92.56 85 GLU A N 1
ATOM 689 C CA . GLU A 1 85 ? -14.384 -7.375 14.241 1.00 92.56 85 GLU A CA 1
ATOM 690 C C . GLU A 1 85 ? -15.482 -8.178 13.529 1.00 92.56 85 GLU A C 1
ATOM 692 O O . GLU A 1 85 ? -15.449 -9.415 13.478 1.00 92.56 85 GLU A O 1
ATOM 697 N N . LYS A 1 86 ? -16.457 -7.464 12.961 1.00 90.69 86 LYS A N 1
ATOM 698 C CA . LYS A 1 86 ? -17.535 -8.040 12.155 1.00 90.69 86 LYS A CA 1
ATOM 699 C C . LYS A 1 86 ? -16.969 -8.619 10.857 1.00 90.69 86 LYS A C 1
ATOM 701 O O . LYS A 1 86 ? -16.213 -7.956 10.158 1.00 90.69 86 LYS A O 1
ATOM 706 N N . GLY A 1 87 ? -17.334 -9.858 10.533 1.00 86.62 87 GLY A N 1
ATOM 707 C CA . GLY A 1 87 ? -16.791 -10.573 9.370 1.00 86.62 87 GLY A CA 1
ATOM 708 C C . GLY A 1 87 ? -15.446 -11.265 9.623 1.00 86.62 87 GLY A C 1
ATOM 709 O O . GLY A 1 87 ? -14.927 -11.930 8.727 1.00 86.62 87 GLY A O 1
ATOM 710 N N . SER A 1 88 ? -14.895 -11.171 10.839 1.00 89.62 88 SER A N 1
ATOM 711 C CA . SER A 1 88 ? -13.809 -12.058 11.260 1.00 89.62 88 SER A CA 1
ATOM 712 C C . SER A 1 88 ? -14.302 -13.505 11.375 1.00 89.62 88 SER A C 1
ATOM 714 O O . SER A 1 88 ? -15.483 -13.762 11.606 1.00 89.62 88 SER A O 1
ATOM 716 N N . GLN A 1 89 ? -13.385 -14.475 11.293 1.00 92.06 89 GLN A N 1
ATOM 717 C CA . GLN A 1 89 ? -13.720 -15.901 11.455 1.00 92.06 89 GLN A CA 1
ATOM 718 C C . GLN A 1 89 ? -14.338 -16.230 12.830 1.00 92.06 89 GLN A C 1
ATOM 720 O O . GLN A 1 89 ? -14.937 -17.288 12.993 1.00 92.06 89 GLN A O 1
ATOM 725 N N . ALA A 1 90 ? -14.200 -15.336 13.815 1.00 92.00 90 ALA A N 1
ATOM 726 C CA . ALA A 1 90 ? -14.768 -15.491 15.149 1.00 92.00 90 ALA A CA 1
ATOM 727 C C . ALA A 1 90 ? -16.242 -15.052 15.248 1.00 92.00 90 ALA A C 1
ATOM 729 O O . ALA A 1 90 ? -16.906 -15.397 16.223 1.00 92.00 90 ALA A O 1
ATOM 730 N N . VAL A 1 91 ? -16.763 -14.297 14.272 1.00 93.50 91 VAL A N 1
ATOM 731 C CA . VAL A 1 91 ? -18.114 -13.717 14.310 1.00 93.50 91 VAL A CA 1
ATOM 732 C C . VAL A 1 91 ? -18.907 -14.180 13.090 1.00 93.50 91 VAL A C 1
ATOM 734 O O . VAL A 1 91 ? -18.748 -13.650 11.994 1.00 93.50 91 VAL A O 1
ATOM 737 N N . LEU A 1 92 ? -19.793 -15.160 13.287 1.00 94.06 92 LEU A N 1
ATOM 738 C CA . LEU A 1 92 ? -20.662 -15.686 12.223 1.00 94.06 92 LEU A CA 1
ATOM 739 C C . LEU A 1 92 ? -21.878 -14.788 11.951 1.00 94.06 92 LEU A C 1
ATOM 741 O O . LEU A 1 92 ? -22.323 -14.668 10.814 1.00 94.06 92 LEU A O 1
ATOM 745 N N . TYR A 1 93 ? -22.414 -14.167 13.001 1.00 93.31 93 TYR A N 1
ATOM 746 C CA . TYR A 1 93 ? -23.522 -13.220 12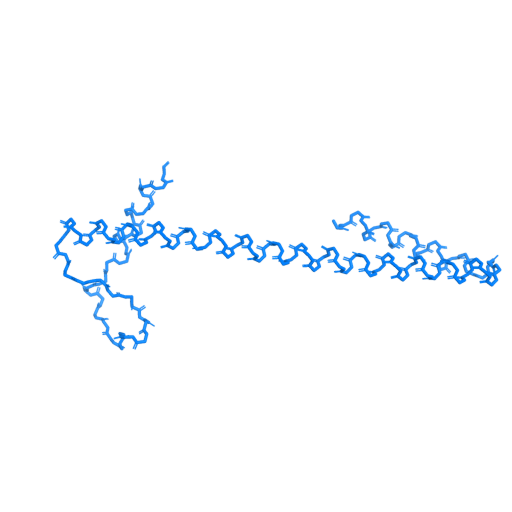.944 1.00 93.31 93 TYR A CA 1
ATOM 747 C C . TYR A 1 93 ? -23.352 -12.194 14.064 1.00 93.31 93 TYR A C 1
ATOM 749 O O . TYR A 1 93 ? -23.007 -12.552 15.190 1.00 93.31 93 TYR A O 1
ATOM 757 N N . ALA A 1 94 ? -23.614 -10.931 13.752 1.00 93.19 94 ALA A N 1
ATOM 758 C CA . ALA A 1 94 ? -23.719 -9.849 14.716 1.00 93.19 94 ALA A CA 1
ATOM 759 C C . ALA A 1 94 ? -24.870 -8.950 14.274 1.00 93.19 94 ALA A C 1
ATOM 761 O O . ALA A 1 94 ? -24.954 -8.596 13.094 1.00 93.19 94 ALA A O 1
ATOM 762 N N . ASP A 1 95 ? -25.747 -8.600 15.211 1.00 95.00 95 ASP A N 1
ATOM 763 C CA . ASP A 1 95 ? -26.812 -7.646 14.930 1.00 95.00 95 ASP A CA 1
ATOM 764 C C . ASP A 1 95 ? -26.219 -6.257 14.646 1.00 95.00 95 ASP A C 1
ATOM 766 O O . ASP A 1 95 ? -25.199 -5.875 15.220 1.00 95.00 95 ASP A O 1
ATOM 770 N N . ASN A 1 96 ? -26.852 -5.482 13.766 1.00 93.44 96 ASN A N 1
ATOM 771 C CA . ASN A 1 96 ? -26.394 -4.122 13.486 1.00 93.44 96 ASN A CA 1
ATOM 772 C C . ASN A 1 96 ? -26.558 -3.193 14.700 1.00 93.44 96 ASN A C 1
ATOM 774 O O . ASN A 1 96 ? -25.862 -2.187 14.776 1.00 93.44 96 ASN A O 1
ATOM 778 N N . SER A 1 97 ? -27.430 -3.521 15.661 1.00 95.06 97 SER A N 1
ATOM 779 C CA . SER A 1 97 ? -27.644 -2.717 16.869 1.00 95.06 97 SER A CA 1
ATOM 780 C C . SER A 1 97 ? -26.422 -2.637 17.788 1.00 95.06 97 SER A C 1
ATOM 782 O O . SER A 1 97 ? -26.391 -1.788 18.673 1.00 95.06 97 SER A O 1
ATOM 784 N N . ILE A 1 98 ? -25.451 -3.542 17.626 1.00 93.69 98 ILE A N 1
ATOM 785 C CA . ILE A 1 98 ? -24.203 -3.573 18.405 1.00 93.69 98 ILE A CA 1
ATOM 786 C C . ILE A 1 98 ? -22.984 -3.116 17.587 1.00 93.69 98 ILE A C 1
ATOM 788 O O . ILE A 1 98 ? -21.852 -3.228 18.054 1.00 93.69 98 ILE A O 1
ATOM 792 N N . ASP A 1 99 ? -23.197 -2.633 16.360 1.00 94.69 99 ASP A N 1
ATOM 793 C CA . ASP A 1 99 ? -22.138 -2.149 15.481 1.00 94.69 99 ASP A CA 1
ATOM 794 C C . ASP A 1 99 ? -21.761 -0.706 15.850 1.00 94.69 99 ASP A C 1
ATOM 796 O O . ASP A 1 99 ? -22.571 0.213 15.745 1.00 94.69 99 ASP A O 1
ATOM 800 N N . ILE A 1 100 ? -20.519 -0.512 16.291 1.00 95.25 100 ILE A N 1
ATOM 801 C CA . ILE A 1 100 ? -19.979 0.795 16.696 1.00 95.25 100 ILE A CA 1
ATOM 802 C C . ILE A 1 100 ? -19.032 1.386 15.643 1.00 95.25 100 ILE A C 1
ATOM 804 O O . ILE A 1 100 ? -18.327 2.354 15.926 1.00 95.25 100 ILE A O 1
ATOM 808 N N . THR A 1 101 ? -18.974 0.806 14.437 1.00 94.81 101 THR A N 1
ATOM 8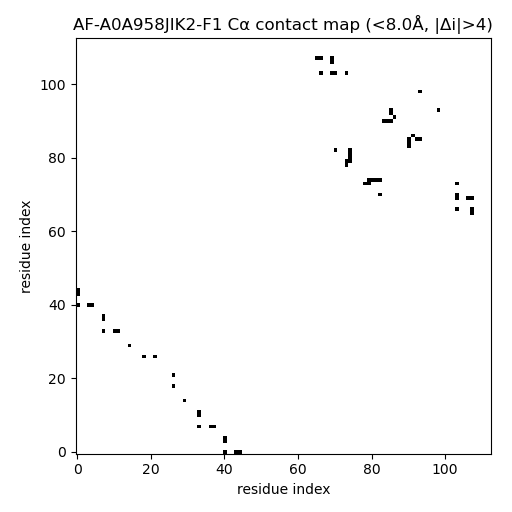09 C CA . THR A 1 101 ? -17.999 1.181 13.397 1.00 94.81 101 THR A CA 1
ATOM 810 C C . THR A 1 101 ? -18.021 2.679 13.093 1.00 94.81 101 THR A C 1
ATOM 812 O O . THR A 1 101 ? -16.968 3.315 13.075 1.00 94.81 101 THR A O 1
ATOM 815 N N . ASP A 1 102 ? -19.207 3.270 12.935 1.00 94.69 102 ASP A N 1
ATOM 816 C CA . ASP A 1 102 ? -19.353 4.699 12.633 1.00 94.69 102 ASP A CA 1
ATOM 817 C C . ASP A 1 102 ? -18.824 5.603 13.757 1.00 94.69 102 ASP A C 1
ATOM 819 O O . ASP A 1 102 ? -18.256 6.663 13.489 1.00 94.69 102 ASP A O 1
ATOM 823 N N . GLU A 1 103 ? -18.994 5.197 15.017 1.00 93.06 103 GLU A N 1
ATOM 824 C CA . GLU A 1 103 ? -18.471 5.937 16.171 1.00 93.06 103 GLU A CA 1
ATOM 825 C C . GLU A 1 103 ? -16.942 5.854 16.222 1.00 93.06 103 GLU A C 1
ATOM 827 O O . GLU A 1 103 ? -16.266 6.868 16.416 1.00 93.06 103 GLU A O 1
ATOM 832 N N . VAL A 1 104 ? -16.385 4.667 15.953 1.00 93.94 104 VAL A N 1
ATOM 833 C CA . VAL A 1 104 ? -14.934 4.469 15.840 1.00 93.94 104 VAL A CA 1
ATOM 834 C C . VAL A 1 104 ? -14.348 5.366 14.752 1.00 93.94 104 VAL A C 1
ATOM 836 O O . VAL A 1 104 ? -13.368 6.062 15.019 1.00 93.94 104 VAL A O 1
ATOM 839 N N . VAL A 1 105 ? -14.954 5.398 13.560 1.00 94.00 105 VAL A N 1
ATOM 840 C CA . VAL A 1 105 ? -14.497 6.239 12.439 1.00 94.00 105 VAL A CA 1
ATOM 841 C C . VAL A 1 105 ? -14.545 7.720 12.811 1.00 94.00 105 VAL A C 1
ATOM 843 O O . VAL A 1 105 ? -13.545 8.416 12.657 1.00 94.00 105 VAL A O 1
ATOM 846 N N . LYS A 1 106 ? -15.655 8.204 13.383 1.00 92.75 106 LYS A N 1
ATOM 847 C CA . LYS A 1 106 ? -15.776 9.612 13.801 1.00 92.75 106 LYS A CA 1
ATOM 848 C C . LYS A 1 106 ? -14.705 10.016 14.809 1.00 92.75 106 LYS A C 1
ATOM 850 O O . LYS A 1 106 ? -14.127 11.097 14.689 1.00 92.75 106 LYS A O 1
ATOM 855 N N . ARG A 1 107 ? -14.438 9.182 15.820 1.00 89.50 107 ARG A N 1
ATOM 856 C CA . ARG A 1 107 ? -13.406 9.492 16.821 1.00 89.50 107 ARG A CA 1
ATOM 857 C C . ARG A 1 107 ? -12.007 9.415 16.245 1.00 89.50 107 ARG A C 1
ATOM 859 O O . ARG A 1 107 ? -11.189 10.266 16.580 1.00 89.50 107 ARG A O 1
ATOM 866 N N . PHE A 1 108 ? -11.752 8.434 15.388 1.00 92.56 108 PHE A N 1
ATOM 867 C CA . PHE A 1 108 ? -10.487 8.317 14.681 1.00 92.56 108 PHE A CA 1
ATOM 868 C C . PHE A 1 108 ? -10.203 9.584 13.862 1.00 92.56 108 PHE A C 1
ATOM 870 O O . PHE A 1 108 ? -9.188 10.237 14.094 1.00 92.56 108 PHE A O 1
ATOM 877 N N . ASP A 1 109 ? -11.152 10.009 13.024 1.00 91.00 109 ASP A N 1
ATOM 878 C CA . ASP A 1 109 ? -11.027 11.211 12.192 1.00 91.00 109 ASP A CA 1
ATOM 879 C C . ASP A 1 109 ? -10.780 12.480 13.024 1.00 91.00 109 ASP A C 1
ATOM 881 O O . ASP A 1 109 ? -10.011 13.352 12.618 1.00 91.00 109 ASP A O 1
ATOM 885 N N . ASN A 1 110 ? -11.403 12.585 14.203 1.00 87.25 110 ASN A N 1
ATOM 886 C CA . ASN A 1 110 ? -11.202 13.706 15.124 1.00 87.25 110 ASN A CA 1
ATOM 887 C C . ASN A 1 110 ? -9.835 13.690 15.832 1.00 87.25 110 ASN A C 1
ATOM 889 O O . ASN A 1 110 ? -9.396 14.743 16.285 1.00 87.25 110 ASN A O 1
ATOM 893 N N . 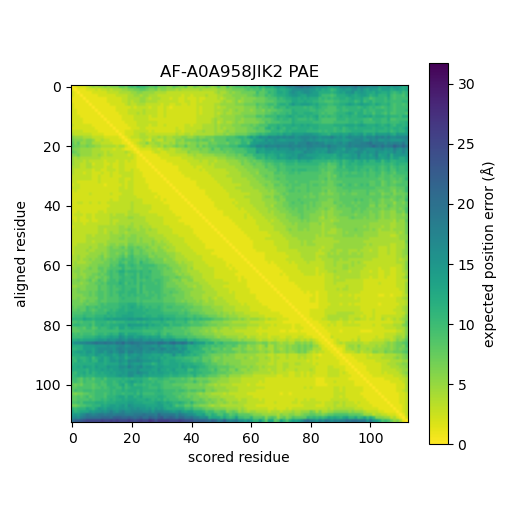GLN A 1 111 ? -9.173 12.534 15.948 1.00 80.75 111 GLN A N 1
ATOM 894 C CA . GLN A 1 111 ? -7.824 12.413 16.524 1.00 80.75 111 GLN A CA 1
ATOM 895 C C . GLN A 1 111 ? -6.715 12.674 15.498 1.00 80.75 1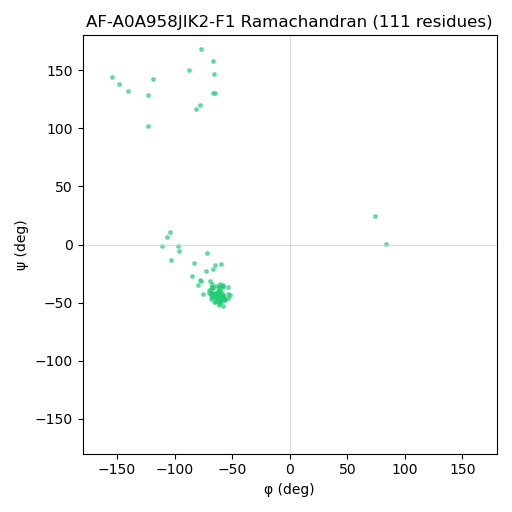11 GLN A C 1
ATOM 897 O O . GLN A 1 111 ? -5.618 13.072 15.885 1.00 80.75 111 GLN A O 1
ATOM 902 N N . THR A 1 112 ? -6.981 12.420 14.214 1.00 73.69 112 THR A N 1
ATOM 903 C CA . THR A 1 112 ? -6.010 12.580 13.117 1.00 73.69 112 THR A CA 1
ATOM 904 C C . THR A 1 112 ? -6.103 13.911 12.360 1.00 73.69 112 THR A C 1
ATOM 906 O O . THR A 1 112 ? -5.272 14.153 11.484 1.00 73.69 112 THR A O 1
ATOM 909 N N . LYS A 1 113 ? -7.095 14.760 12.660 1.00 56.16 113 LYS A N 1
ATOM 910 C CA . LYS A 1 113 ? -7.144 16.165 12.209 1.00 56.16 113 LYS A CA 1
ATOM 911 C C . LYS A 1 113 ? -6.168 17.037 12.991 1.00 56.16 113 LYS A C 1
ATOM 913 O O . LYS A 1 113 ? -5.572 17.925 12.343 1.00 56.16 113 LYS A O 1
#

Radius of gyration: 27.93 Å; Cα contacts (8 Å, |Δi|>4): 35; chains: 1; bounding box: 59×32×72 Å